Protein AF-A0A938VXP7-F1 (afdb_monomer_lite)

pLDDT: mean 86.27, std 15.71, range [35.12, 98.06]

Foldseek 3Di:
DDDPPDPDDDDDDDDQPPVRVVVVVVLVVQCVVVVHDSVVSVVVVVVVVVVVVVVVVVVD

Structure (mmCIF, N/CA/C/O backbone):
data_AF-A0A938VXP7-F1
#
_entry.id   AF-A0A938VXP7-F1
#
loop_
_atom_site.group_PDB
_atom_site.id
_atom_site.type_symbol
_atom_site.label_atom_id
_atom_site.label_alt_id
_atom_site.label_comp_id
_atom_site.label_asym_id
_atom_site.label_entity_id
_atom_site.label_seq_id
_atom_site.pdbx_PDB_ins_code
_atom_site.Cartn_x
_atom_site.Cartn_y
_atom_site.Cartn_z
_atom_site.occupancy
_atom_site.B_iso_or_equiv
_atom_site.auth_seq_id
_atom_site.auth_comp_id
_atom_site.auth_asym_id
_atom_site.auth_atom_id
_atom_site.pdbx_PDB_model_num
ATOM 1 N N . MET A 1 1 ? 20.992 11.403 34.829 1.00 35.12 1 MET A N 1
ATOM 2 C CA . MET A 1 1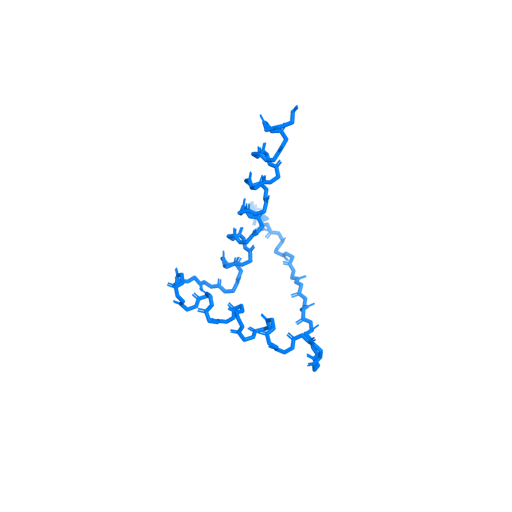 ? 19.864 10.621 34.279 1.00 35.12 1 MET A CA 1
ATOM 3 C C . MET A 1 1 ? 19.862 10.833 32.774 1.00 35.12 1 MET A C 1
ATOM 5 O O . MET A 1 1 ? 19.571 11.937 32.341 1.00 35.12 1 MET A O 1
ATOM 9 N N . ASN A 1 2 ? 20.270 9.832 31.992 1.00 41.38 2 ASN A N 1
ATOM 10 C CA . ASN A 1 2 ? 20.284 9.932 30.531 1.00 41.38 2 ASN A CA 1
ATOM 11 C C . ASN A 1 2 ? 18.863 9.688 30.015 1.00 41.38 2 ASN A C 1
ATOM 13 O O . ASN A 1 2 ? 18.448 8.539 29.885 1.00 41.38 2 ASN A O 1
ATOM 17 N N . GLN A 1 3 ? 18.106 10.759 29.764 1.00 48.78 3 GLN A N 1
ATOM 18 C CA . GLN A 1 3 ? 16.873 10.663 28.989 1.00 48.78 3 GLN A CA 1
ATOM 19 C C . GLN A 1 3 ? 17.253 10.311 27.553 1.00 48.78 3 GLN A C 1
ATOM 21 O O . GLN A 1 3 ? 17.787 11.125 26.805 1.00 48.78 3 GLN A O 1
ATOM 26 N N . THR A 1 4 ? 17.023 9.057 27.189 1.00 54.00 4 THR A N 1
ATOM 27 C CA . THR A 1 4 ? 17.067 8.592 25.808 1.00 54.00 4 THR A CA 1
ATOM 28 C C . THR A 1 4 ? 15.943 9.323 25.072 1.00 54.00 4 THR A C 1
ATOM 30 O O . THR A 1 4 ? 14.770 9.014 25.267 1.00 54.00 4 THR A O 1
ATOM 33 N N . LEU A 1 5 ? 16.289 10.357 24.300 1.00 57.22 5 LEU A N 1
ATOM 34 C CA . LEU A 1 5 ? 15.362 11.048 23.405 1.00 57.22 5 LEU A CA 1
ATOM 35 C C . LEU A 1 5 ? 14.810 10.012 22.419 1.00 57.22 5 LEU A C 1
ATOM 37 O O . LEU A 1 5 ? 15.510 9.570 21.509 1.00 57.22 5 LEU A O 1
ATOM 41 N N . SER A 1 6 ? 13.573 9.574 22.647 1.00 59.97 6 SER A N 1
ATOM 42 C CA . SER A 1 6 ? 12.833 8.774 21.675 1.00 59.97 6 SER A CA 1
ATOM 43 C C . SER 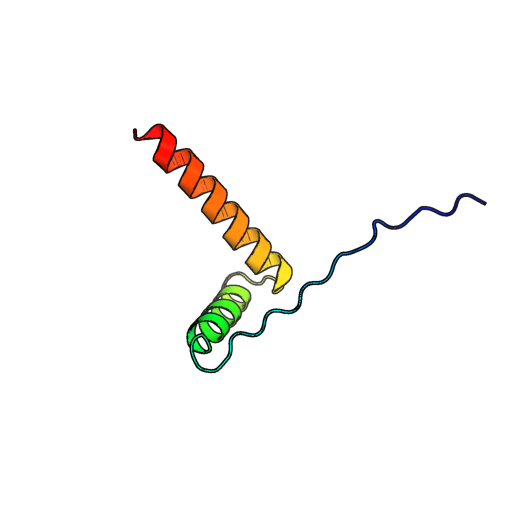A 1 6 ? 12.688 9.617 20.403 1.00 59.97 6 SER A C 1
ATOM 45 O O . SER A 1 6 ? 12.358 10.799 20.524 1.00 59.97 6 SER A O 1
ATOM 47 N N . PRO A 1 7 ? 12.966 9.091 19.197 1.00 64.44 7 PRO A N 1
ATOM 48 C CA . PRO A 1 7 ? 12.862 9.890 17.984 1.00 64.44 7 PRO A CA 1
A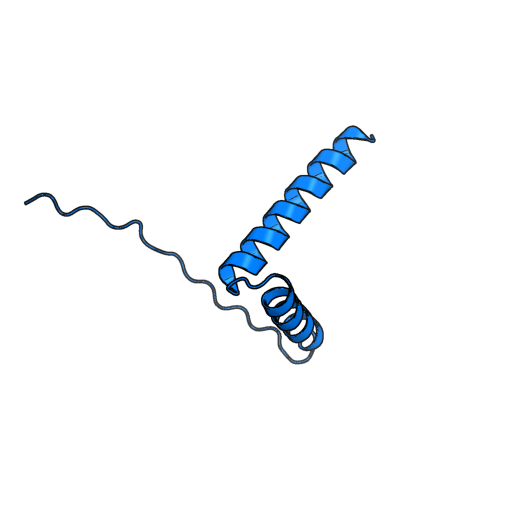TOM 49 C C . PRO A 1 7 ? 11.417 10.378 17.834 1.00 64.44 7 PRO A C 1
ATOM 51 O O . PRO A 1 7 ? 10.4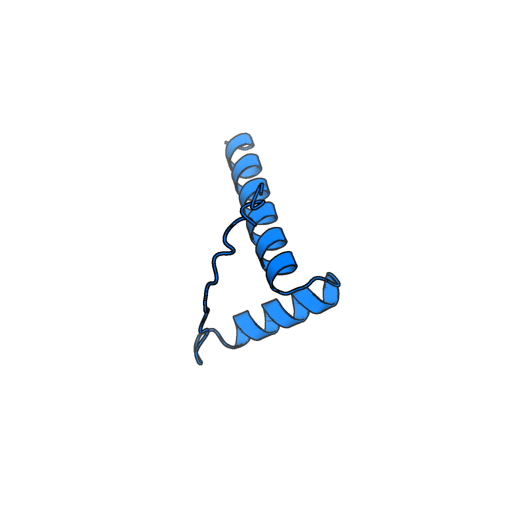89 9.570 17.800 1.00 64.44 7 PRO A O 1
ATOM 54 N N . GLU A 1 8 ? 11.222 11.697 17.784 1.00 73.94 8 GLU A N 1
ATOM 55 C CA . GLU A 1 8 ? 9.896 12.305 17.675 1.00 73.94 8 GLU A CA 1
ATOM 56 C C . GLU A 1 8 ? 9.200 11.816 16.398 1.00 73.94 8 GLU A C 1
ATOM 58 O O . GLU A 1 8 ? 9.581 12.151 15.272 1.00 73.94 8 GLU A O 1
ATOM 63 N N . GLY A 1 9 ? 8.182 10.972 16.570 1.00 78.50 9 GLY A N 1
ATOM 64 C CA . GLY A 1 9 ? 7.355 10.502 15.470 1.00 78.50 9 GLY A CA 1
ATOM 65 C C . GLY A 1 9 ? 6.579 11.666 14.858 1.00 78.50 9 GLY A C 1
ATOM 66 O O . GLY A 1 9 ? 5.929 12.428 15.568 1.00 78.50 9 GLY A O 1
ATOM 67 N N . LYS A 1 10 ? 6.615 11.792 13.528 1.00 85.50 10 LYS A N 1
ATOM 68 C CA . LYS A 1 10 ? 5.778 12.745 12.788 1.00 85.50 10 LYS A CA 1
ATOM 69 C C . LYS A 1 10 ? 4.508 12.048 12.316 1.00 85.50 10 LYS A C 1
ATOM 71 O O . LYS A 1 10 ? 4.578 10.945 11.773 1.00 85.50 10 LYS A O 1
ATOM 76 N N . SER A 1 11 ? 3.361 12.690 12.503 1.00 88.50 11 SER A N 1
ATOM 77 C CA . SER A 1 11 ? 2.072 12.213 12.002 1.00 88.50 11 SER A CA 1
ATOM 78 C C . SER A 1 11 ? 1.635 13.010 10.775 1.00 88.50 11 SER A C 1
ATOM 80 O O . SER A 1 11 ? 1.983 14.178 10.607 1.00 88.50 11 SER A O 1
ATOM 82 N N . ILE A 1 12 ? 0.867 12.358 9.907 1.00 89.06 12 ILE A N 1
ATOM 83 C CA . ILE A 1 12 ? 0.159 12.995 8.798 1.00 89.06 12 ILE A CA 1
ATOM 84 C C . ILE A 1 12 ? -1.294 12.530 8.831 1.00 89.06 12 ILE A C 1
ATOM 86 O O . ILE A 1 12 ? -1.568 11.383 9.187 1.00 89.06 12 ILE A O 1
ATOM 90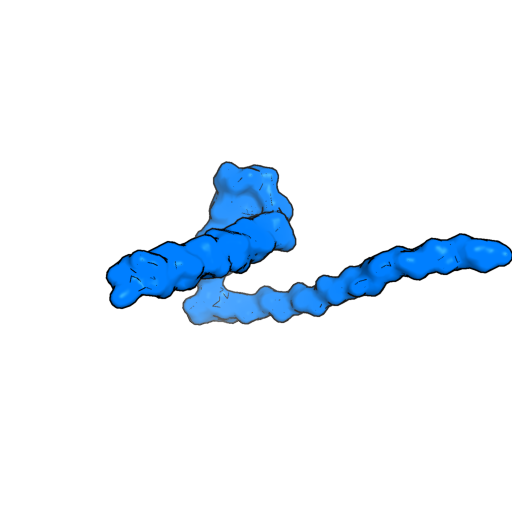 N N . ASN A 1 13 ? -2.214 13.413 8.454 1.00 90.31 13 ASN A N 1
ATOM 91 C CA . ASN A 1 13 ? -3.614 13.069 8.244 1.00 90.31 13 ASN A CA 1
ATOM 92 C C . ASN A 1 13 ? -3.920 13.195 6.748 1.00 90.31 13 ASN A C 1
ATOM 94 O O . ASN A 1 13 ? -3.593 14.214 6.143 1.00 90.31 13 ASN A O 1
ATOM 98 N N . ILE A 1 14 ? -4.505 12.155 6.155 1.00 89.12 14 ILE A N 1
ATOM 99 C CA . ILE A 1 14 ? -4.834 12.114 4.729 1.00 89.12 14 ILE A CA 1
ATOM 100 C C . ILE A 1 14 ? -6.346 11.975 4.606 1.00 89.12 14 ILE A C 1
ATOM 102 O O . ILE A 1 14 ? -6.922 10.969 5.016 1.00 89.12 14 ILE A O 1
ATOM 106 N N . PHE A 1 15 ? -6.974 12.990 4.020 1.00 91.19 15 PHE A N 1
ATOM 107 C CA . PHE A 1 15 ? -8.390 12.977 3.691 1.00 91.19 15 PHE A CA 1
ATOM 108 C C . PHE A 1 15 ? -8.567 12.714 2.195 1.00 91.19 15 PHE A C 1
ATOM 110 O O . PHE A 1 15 ? -8.071 13.478 1.370 1.00 91.19 15 PHE A O 1
ATOM 117 N N . PHE A 1 16 ? -9.271 11.637 1.851 1.00 88.62 16 PHE A N 1
ATOM 118 C CA . PHE A 1 16 ? -9.478 11.227 0.459 1.00 88.62 16 PHE A CA 1
ATOM 119 C C . PHE A 1 16 ? -10.685 11.925 -0.192 1.00 88.62 16 PHE A C 1
ATOM 121 O O . PHE A 1 16 ? -10.682 12.181 -1.396 1.00 88.62 16 PHE A O 1
ATOM 128 N N . GLY A 1 17 ? -11.698 12.306 0.592 1.00 90.00 17 GLY A N 1
ATOM 129 C CA . GLY A 1 17 ? -12.942 12.881 0.074 1.00 90.00 17 GLY A CA 1
ATOM 130 C C . GLY A 1 17 ? -13.658 11.979 -0.942 1.00 90.00 17 GLY A C 1
ATOM 131 O O . GLY A 1 17 ? -13.180 10.913 -1.320 1.00 90.00 17 GLY A O 1
ATOM 132 N N . ASN A 1 18 ? -14.815 12.423 -1.435 1.00 88.94 18 ASN A N 1
ATOM 133 C CA . ASN A 1 18 ? -15.623 11.603 -2.350 1.00 88.94 18 ASN A CA 1
ATOM 134 C C . ASN A 1 18 ? -14.906 11.310 -3.680 1.00 88.94 18 ASN A C 1
ATOM 136 O O . ASN A 1 18 ? -15.132 10.271 -4.286 1.00 88.94 18 ASN A O 1
ATOM 140 N N . LYS A 1 19 ? -14.021 12.210 -4.128 1.00 89.06 19 LYS A N 1
ATOM 141 C CA . LYS A 1 19 ? -13.298 12.079 -5.402 1.00 89.06 19 LYS A CA 1
ATOM 142 C C . LYS A 1 19 ? -12.201 11.007 -5.377 1.00 89.06 19 LYS A C 1
ATOM 144 O O . LYS A 1 19 ? -11.841 10.505 -6.435 1.00 89.06 19 LYS A O 1
ATOM 149 N N . HIS A 1 20 ? -11.662 10.670 -4.205 1.00 91.81 20 HIS A N 1
ATOM 150 C CA . HIS A 1 20 ? -10.589 9.676 -4.070 1.00 91.81 20 HIS A CA 1
ATOM 151 C C . HIS A 1 20 ? -10.970 8.528 -3.130 1.00 91.81 20 HIS A C 1
ATOM 153 O O . HIS A 1 20 ? -10.096 7.840 -2.607 1.00 91.81 20 HIS A O 1
ATOM 159 N N . GLN A 1 21 ? -12.271 8.310 -2.923 1.00 92.88 21 GLN A N 1
ATOM 160 C CA . GLN A 1 21 ? -12.782 7.214 -2.104 1.00 92.88 21 GLN A CA 1
ATOM 161 C C . GLN A 1 21 ? -12.307 5.851 -2.631 1.00 92.88 21 GLN A C 1
ATOM 163 O O . GLN A 1 21 ? -11.834 5.024 -1.857 1.00 92.88 21 GLN A O 1
ATOM 168 N N . GLU A 1 22 ? -12.319 5.660 -3.951 1.00 95.75 22 GLU A N 1
ATOM 169 C CA . GLU A 1 22 ? -11.787 4.452 -4.595 1.00 95.75 22 GLU A CA 1
ATOM 170 C C . GLU A 1 22 ? -10.294 4.252 -4.284 1.00 95.75 22 GLU A C 1
ATOM 172 O O . GLU A 1 22 ? -9.867 3.153 -3.944 1.00 95.75 22 GLU A O 1
ATOM 177 N N . THR A 1 23 ? -9.497 5.329 -4.280 1.00 95.00 23 THR A N 1
ATOM 178 C CA . THR A 1 23 ? -8.072 5.268 -3.911 1.00 95.00 23 THR A CA 1
ATOM 179 C C . THR A 1 23 ? -7.873 4.813 -2.465 1.00 95.00 23 THR A C 1
ATOM 181 O O . THR A 1 23 ? -6.935 4.070 -2.171 1.00 95.00 23 THR A O 1
ATOM 184 N N . PHE A 1 24 ? -8.743 5.240 -1.547 1.00 95.38 24 PHE A N 1
ATOM 185 C CA . PHE A 1 24 ? -8.711 4.763 -0.166 1.00 95.38 24 PHE A CA 1
ATOM 186 C C . PHE A 1 24 ? -9.031 3.265 -0.082 1.00 95.38 24 PHE A C 1
ATOM 188 O O . PHE A 1 24 ? -8.335 2.522 0.612 1.00 95.38 24 PHE A O 1
ATOM 195 N N . GLU A 1 25 ? -10.048 2.807 -0.808 1.00 96.44 25 GLU A N 1
ATOM 196 C CA . GLU A 1 25 ? -10.458 1.400 -0.824 1.00 96.44 25 GLU A CA 1
ATOM 197 C C . GLU A 1 25 ? -9.376 0.492 -1.419 1.00 96.44 25 GLU A C 1
ATOM 199 O O . GLU A 1 25 ? -9.048 -0.547 -0.837 1.00 96.44 25 GLU A O 1
ATOM 204 N N . GLU A 1 26 ? -8.747 0.915 -2.516 1.00 97.06 26 GLU A N 1
ATOM 205 C CA . GLU A 1 26 ? -7.591 0.234 -3.099 1.00 97.06 26 GLU A CA 1
ATOM 206 C C . GLU A 1 26 ? -6.416 0.173 -2.120 1.00 97.06 26 GLU A C 1
ATOM 208 O O . GLU A 1 26 ? -5.797 -0.880 -1.952 1.00 97.06 26 GLU A O 1
ATOM 213 N N . PHE A 1 27 ? -6.129 1.272 -1.418 1.00 96.50 27 PHE A N 1
ATOM 214 C CA . PHE A 1 27 ? -5.067 1.319 -0.416 1.00 96.50 27 PHE A CA 1
ATOM 215 C C . PHE A 1 27 ? -5.326 0.368 0.767 1.00 96.50 27 PHE A C 1
ATOM 217 O O . PHE A 1 27 ? -4.413 -0.337 1.218 1.00 96.50 27 PHE A O 1
ATOM 224 N N . GLU A 1 28 ? -6.563 0.303 1.263 1.00 96.38 28 GLU A N 1
ATOM 225 C CA . GLU A 1 28 ? -6.955 -0.631 2.324 1.00 96.38 28 GLU A CA 1
ATOM 226 C C . GLU A 1 28 ? -6.878 -2.087 1.846 1.00 96.38 28 GLU A C 1
ATOM 228 O O . GLU A 1 28 ? -6.378 -2.957 2.568 1.00 96.38 28 GLU A O 1
ATOM 233 N N . SER A 1 29 ? -7.329 -2.360 0.620 1.00 98.06 29 SER A N 1
ATOM 234 C CA . SER A 1 29 ? -7.247 -3.684 -0.003 1.00 98.06 29 SER A CA 1
ATOM 235 C C . SER A 1 29 ? -5.793 -4.139 -0.163 1.00 98.06 29 SER A C 1
ATOM 237 O O . SER A 1 29 ? -5.422 -5.240 0.259 1.00 98.06 29 SER A O 1
ATOM 239 N N . LEU A 1 30 ? -4.930 -3.252 -0.665 1.00 97.50 30 LEU A N 1
ATOM 240 C CA . LEU A 1 30 ? -3.501 -3.507 -0.809 1.00 97.50 30 LEU A CA 1
ATOM 241 C C . LEU A 1 30 ? -2.843 -3.783 0.546 1.00 97.50 30 LEU A C 1
ATOM 243 O O . LEU A 1 30 ? -2.054 -4.720 0.667 1.00 97.50 30 LEU A O 1
ATOM 247 N N . SER A 1 31 ? -3.195 -3.018 1.583 1.00 97.50 31 SER A N 1
ATOM 248 C CA . SER A 1 31 ? -2.669 -3.223 2.938 1.00 97.50 31 SER A CA 1
ATOM 249 C C . SER A 1 31 ? -2.986 -4.621 3.475 1.00 97.50 31 SER A C 1
ATOM 251 O O . SER A 1 31 ? -2.105 -5.288 4.026 1.00 97.50 31 SER A O 1
ATOM 253 N N . LYS A 1 32 ? -4.215 -5.107 3.251 1.00 97.69 32 LYS A N 1
ATOM 254 C CA . LYS A 1 32 ? -4.633 -6.468 3.622 1.00 97.69 32 LYS A CA 1
ATOM 255 C C . LYS A 1 32 ? -3.883 -7.531 2.823 1.00 97.69 32 LYS A C 1
ATOM 257 O O . LYS A 1 32 ? -3.367 -8.477 3.414 1.00 97.69 32 LYS A O 1
ATOM 262 N N . SER A 1 33 ? -3.784 -7.354 1.506 1.00 97.69 33 SER A N 1
ATOM 263 C CA . SER A 1 33 ? -3.097 -8.290 0.607 1.00 97.69 33 SER A CA 1
ATOM 264 C C . SER A 1 33 ? -1.615 -8.447 0.968 1.00 97.69 33 SER A C 1
ATOM 266 O O . SER A 1 33 ? -1.116 -9.561 1.123 1.00 97.69 33 SER A O 1
ATOM 268 N N . LEU A 1 34 ? -0.928 -7.330 1.225 1.00 96.38 34 LEU A N 1
ATOM 269 C CA . LEU A 1 34 ? 0.476 -7.317 1.646 1.00 96.38 34 LEU A CA 1
ATOM 270 C C . LEU A 1 34 ? 0.683 -7.750 3.104 1.00 96.38 34 LEU A C 1
ATOM 272 O O . LEU A 1 34 ? 1.830 -7.921 3.518 1.00 96.38 34 LEU A O 1
ATOM 276 N N . ARG A 1 35 ? -0.397 -7.892 3.888 1.00 97.06 35 ARG A N 1
ATOM 277 C CA . ARG A 1 35 ? -0.374 -8.132 5.341 1.00 97.06 35 ARG A CA 1
ATOM 278 C C . ARG A 1 35 ? 0.481 -7.097 6.082 1.00 97.06 35 ARG A C 1
ATOM 280 O O . ARG A 1 35 ? 1.286 -7.438 6.947 1.00 97.06 35 ARG A O 1
ATOM 287 N N . ARG A 1 36 ? 0.327 -5.820 5.719 1.00 95.31 36 ARG A N 1
ATOM 288 C CA . ARG A 1 36 ? 1.078 -4.691 6.289 1.00 95.31 36 ARG A CA 1
ATOM 289 C C . ARG A 1 36 ? 0.149 -3.689 6.962 1.00 95.31 36 ARG A C 1
ATOM 291 O O . ARG A 1 36 ? -1.020 -3.560 6.613 1.00 95.31 36 ARG A O 1
ATOM 298 N N . SER A 1 37 ? 0.697 -2.949 7.925 1.00 96.62 37 SER A N 1
ATOM 299 C CA . SER A 1 37 ? 0.031 -1.757 8.456 1.00 96.62 37 SER A CA 1
ATOM 300 C C . SER A 1 37 ? -0.084 -0.689 7.368 1.00 96.62 37 SER A C 1
ATOM 302 O O . SER A 1 37 ? 0.715 -0.675 6.435 1.00 96.62 37 SER A O 1
ATOM 304 N N . ARG A 1 38 ? -1.009 0.264 7.523 1.00 94.56 38 ARG A N 1
ATOM 305 C CA . ARG A 1 38 ? -1.156 1.406 6.601 1.00 94.56 38 ARG A CA 1
ATOM 306 C C . ARG A 1 38 ? 0.169 2.142 6.381 1.00 94.56 38 ARG A C 1
ATOM 308 O O . ARG A 1 38 ? 0.560 2.396 5.247 1.00 94.56 38 ARG A O 1
ATOM 315 N N . THR A 1 39 ? 0.913 2.404 7.455 1.00 94.25 39 THR A N 1
ATOM 316 C CA . THR A 1 39 ? 2.251 3.011 7.372 1.00 94.25 39 THR A CA 1
ATOM 317 C C . THR A 1 39 ? 3.228 2.134 6.587 1.00 94.25 39 THR A C 1
ATOM 319 O O . THR A 1 39 ? 3.985 2.642 5.764 1.00 94.25 39 THR A O 1
ATOM 322 N N . GLY A 1 40 ? 3.193 0.814 6.794 1.00 96.31 40 GLY A N 1
ATOM 323 C CA . GLY A 1 40 ? 4.009 -0.138 6.038 1.00 96.31 40 GLY A CA 1
ATOM 324 C C . GLY A 1 40 ? 3.639 -0.197 4.554 1.00 96.31 40 GLY A C 1
ATOM 325 O O . GLY A 1 40 ? 4.525 -0.272 3.704 1.00 96.31 40 GLY A O 1
ATOM 326 N N . THR A 1 41 ? 2.351 -0.111 4.224 1.00 97.06 41 THR A N 1
ATOM 327 C CA . THR A 1 41 ? 1.859 -0.034 2.842 1.00 97.06 41 THR A CA 1
ATOM 328 C C . THR A 1 41 ? 2.294 1.264 2.176 1.00 97.06 41 THR A C 1
ATOM 330 O O . THR A 1 41 ? 2.817 1.232 1.066 1.00 97.06 41 THR A O 1
ATOM 333 N N . LEU A 1 42 ? 2.171 2.401 2.865 1.00 95.69 42 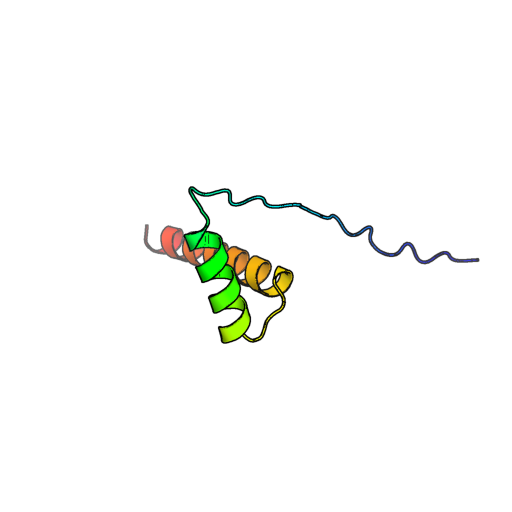LEU A N 1
ATOM 334 C CA . LEU A 1 42 ? 2.652 3.687 2.362 1.00 95.69 42 LEU A CA 1
ATOM 335 C C . LEU A 1 42 ? 4.167 3.657 2.113 1.00 95.69 42 LEU A C 1
ATOM 337 O O . LEU A 1 42 ? 4.633 4.087 1.059 1.00 95.69 42 LEU A O 1
ATOM 341 N N . HIS A 1 43 ? 4.941 3.092 3.042 1.00 95.88 43 HIS A N 1
ATOM 342 C CA . HIS A 1 43 ? 6.383 2.921 2.869 1.00 95.88 43 HIS A CA 1
ATOM 343 C C . HIS A 1 43 ? 6.723 2.030 1.663 1.00 95.88 43 HIS A C 1
ATOM 345 O O . HIS A 1 43 ? 7.631 2.350 0.892 1.00 95.88 43 HIS A O 1
ATOM 351 N N . PHE A 1 44 ? 5.976 0.940 1.467 1.00 96.69 44 PHE A N 1
ATOM 352 C CA . PHE A 1 44 ? 6.120 0.064 0.306 1.00 96.69 44 PHE A CA 1
ATOM 353 C C . PHE A 1 44 ? 5.864 0.809 -1.009 1.00 96.69 44 PHE A C 1
ATOM 355 O O . PHE A 1 44 ? 6.699 0.734 -1.907 1.00 96.69 44 PHE A O 1
ATOM 362 N N . LEU A 1 45 ? 4.770 1.570 -1.105 1.00 96.12 45 LEU A N 1
ATOM 363 C CA . LEU A 1 45 ? 4.431 2.349 -2.300 1.00 96.12 45 LEU A CA 1
ATOM 364 C C . LEU A 1 45 ? 5.515 3.381 -2.635 1.00 96.12 45 LEU A C 1
ATOM 366 O O . LEU A 1 45 ? 5.962 3.464 -3.778 1.00 96.12 45 LEU A O 1
ATOM 370 N N . LEU A 1 46 ? 6.004 4.116 -1.632 1.00 96.25 46 LEU A N 1
ATOM 371 C CA . LEU A 1 46 ? 7.093 5.081 -1.814 1.00 96.25 46 LEU A CA 1
ATOM 372 C C . LEU A 1 46 ? 8.388 4.407 -2.279 1.00 96.25 46 LEU A C 1
ATOM 374 O O . LEU A 1 46 ? 9.096 4.935 -3.136 1.00 96.25 46 LEU A O 1
ATOM 378 N N . THR A 1 47 ? 8.700 3.235 -1.728 1.00 95.88 47 THR A N 1
ATOM 379 C CA . THR A 1 47 ? 9.879 2.454 -2.119 1.00 95.88 47 THR A CA 1
ATOM 380 C C . THR A 1 47 ? 9.751 1.951 -3.552 1.00 95.88 47 THR A C 1
ATOM 382 O O . THR A 1 47 ? 10.696 2.079 -4.331 1.00 95.88 47 THR A O 1
ATOM 385 N N . HIS A 1 48 ? 8.575 1.445 -3.921 1.00 94.44 48 HIS A N 1
ATOM 386 C CA . HIS A 1 48 ? 8.298 0.987 -5.274 1.00 94.44 48 HIS A CA 1
ATOM 387 C C . HIS A 1 48 ? 8.417 2.132 -6.287 1.00 94.44 48 HIS A C 1
ATOM 389 O O . HIS A 1 48 ? 9.050 1.950 -7.327 1.00 94.44 48 HIS A O 1
ATOM 395 N N . TYR A 1 49 ? 7.885 3.318 -5.981 1.00 95.62 49 TYR A N 1
ATOM 396 C CA . TYR A 1 49 ? 8.016 4.484 -6.857 1.00 95.62 49 TYR A CA 1
ATOM 397 C C . TYR A 1 49 ? 9.483 4.896 -7.051 1.00 95.62 49 TYR A C 1
ATOM 399 O O . TYR A 1 49 ? 9.928 5.095 -8.177 1.00 95.62 49 TYR A O 1
ATOM 407 N N . ARG A 1 50 ? 10.279 4.941 -5.971 1.00 94.81 50 ARG A N 1
ATOM 408 C CA . ARG A 1 50 ? 11.725 5.227 -6.066 1.00 94.81 50 ARG A CA 1
ATOM 409 C C . ARG A 1 50 ? 12.469 4.198 -6.912 1.00 94.81 50 ARG A C 1
ATOM 411 O O . ARG A 1 50 ? 13.397 4.563 -7.627 1.00 94.81 50 ARG A O 1
ATOM 418 N N . TRP A 1 51 ? 12.103 2.922 -6.795 1.00 94.00 51 TRP A N 1
ATOM 419 C CA . TRP A 1 51 ? 12.656 1.866 -7.637 1.00 94.00 51 TRP A CA 1
ATOM 420 C C . TRP A 1 51 ? 12.288 2.116 -9.103 1.00 94.00 51 TRP A C 1
ATOM 422 O O . TRP A 1 51 ? 13.182 2.216 -9.932 1.00 94.00 51 TRP A O 1
ATOM 432 N N . TYR A 1 52 ? 11.010 2.339 -9.407 1.00 93.94 52 TYR A N 1
ATOM 433 C CA . TYR A 1 52 ? 10.541 2.620 -10.765 1.00 93.94 52 TYR A CA 1
ATOM 434 C C . TYR A 1 52 ? 11.283 3.803 -11.414 1.00 93.94 52 TYR A C 1
ATOM 436 O O . TYR A 1 52 ? 11.794 3.670 -12.524 1.00 93.94 52 TYR A O 1
ATOM 444 N N . GLU A 1 53 ? 11.433 4.919 -10.696 1.00 93.94 53 GLU A N 1
ATOM 445 C CA . GLU A 1 53 ? 12.138 6.106 -11.198 1.00 93.94 53 GLU A CA 1
ATOM 446 C C . GLU A 1 53 ? 13.613 5.827 -11.524 1.00 93.94 53 GLU A C 1
ATOM 448 O O . GLU A 1 53 ? 14.113 6.269 -12.558 1.00 93.94 53 GLU A O 1
ATOM 453 N N . LYS A 1 54 ? 14.309 5.041 -10.690 1.00 90.00 54 LYS A N 1
ATOM 454 C CA . LYS A 1 54 ? 15.700 4.637 -10.962 1.00 90.00 54 LYS A CA 1
ATOM 455 C C . LYS A 1 54 ? 15.821 3.802 -12.236 1.00 90.00 54 LYS A C 1
ATOM 457 O O . LYS A 1 54 ? 16.770 3.983 -12.991 1.00 90.00 54 LYS A O 1
ATOM 462 N N . TYR A 1 55 ? 14.879 2.893 -12.477 1.00 86.38 55 TYR A N 1
ATOM 463 C CA . TYR A 1 55 ? 14.911 2.022 -13.655 1.00 86.38 55 TYR A CA 1
ATOM 464 C C . TYR A 1 55 ? 14.522 2.762 -14.931 1.00 86.38 55 TYR A C 1
ATOM 466 O O . TYR A 1 55 ? 15.135 2.541 -15.971 1.00 86.38 55 TYR A O 1
ATOM 474 N N . LYS A 1 56 ? 13.566 3.692 -14.852 1.00 85.31 56 LYS A N 1
ATOM 475 C CA . LYS A 1 56 ? 13.207 4.561 -15.975 1.00 85.31 56 LYS A CA 1
ATOM 476 C C . LYS A 1 56 ? 14.403 5.386 -16.463 1.00 85.31 56 LYS A C 1
ATOM 478 O O . LYS A 1 56 ? 14.594 5.509 -17.665 1.00 85.31 56 LYS A O 1
ATOM 483 N N . GLN A 1 57 ? 15.216 5.917 -15.547 1.00 71.06 57 GLN A N 1
ATOM 484 C CA . GLN A 1 57 ? 16.426 6.674 -15.895 1.00 71.06 57 GLN A CA 1
ATOM 485 C C . GLN A 1 57 ? 17.530 5.811 -16.517 1.00 71.06 57 GLN A C 1
ATOM 487 O O . GLN A 1 57 ? 18.315 6.330 -17.293 1.00 71.06 57 GLN A O 1
ATOM 492 N N . ALA A 1 58 ? 17.594 4.517 -16.196 1.00 68.88 58 ALA A N 1
ATOM 493 C CA . ALA A 1 58 ? 18.582 3.598 -16.766 1.00 68.88 58 ALA A CA 1
ATOM 494 C C . ALA A 1 58 ? 18.209 3.083 -18.172 1.00 68.88 58 ALA A C 1
ATOM 496 O O . ALA A 1 58 ? 19.039 2.464 -18.833 1.00 68.88 58 ALA A O 1
ATOM 497 N N . MET A 1 59 ? 16.959 3.287 -18.602 1.00 62.00 59 MET A N 1
ATOM 498 C CA . MET A 1 59 ? 16.470 2.945 -19.944 1.00 62.00 59 MET A CA 1
ATOM 499 C C . MET A 1 59 ? 16.487 4.132 -20.925 1.00 62.00 59 MET A C 1
ATOM 501 O O . MET A 1 59 ? 16.113 3.950 -22.084 1.00 62.00 59 MET A O 1
ATOM 505 N N . LEU A 1 60 ? 16.890 5.322 -20.466 1.00 52.66 60 LEU A N 1
ATOM 506 C CA . LEU A 1 60 ? 17.157 6.515 -21.279 1.00 52.66 60 LEU A CA 1
ATOM 507 C C . LEU A 1 60 ? 18.664 6.665 -21.495 1.00 52.66 60 LEU A C 1
ATOM 509 O O . LEU A 1 60 ? 19.036 7.111 -22.601 1.00 52.66 60 LEU A O 1
#

Secondary structure (DSSP, 8-state):
----------------TGGGHHHHHHHHHHHHHTT--HHHHHHHHHHHHHHHHHHHHHT-

Radius of gyration: 16.63 Å; chains: 1; bounding box: 36×21×56 Å

Sequence (60 aa):
MNQTLSPEGKSINIFFGNKHQETFEEFESLSKSLRRSRTGTLHFLLTHYRWYEKYKQAML